Protein AF-R5KG76-F1 (afdb_monomer_lite)

pLDDT: mean 83.26, std 18.65, range [44.72, 98.25]

Secondary structure (DSSP, 8-state):
-------SS---S----HHHHHHHHHHHHHHHHHHHTT-HHHHHHHHHHHHHH-TT-HHHHHHHHHHHHHH-

Structure (mmCIF, N/CA/C/O backbone):
data_AF-R5KG76-F1
#
_entry.id   AF-R5KG76-F1
#
loop_
_atom_site.group_PDB
_atom_site.id
_atom_site.type_symbol
_atom_site.label_atom_id
_atom_site.label_alt_id
_atom_site.label_comp_id
_atom_site.label_asym_id
_atom_site.label_entity_id
_atom_site.label_seq_id
_atom_site.pdbx_PDB_ins_code
_atom_site.Cartn_x
_atom_site.Cartn_y
_atom_site.Cartn_z
_atom_site.occupancy
_atom_site.B_iso_or_equiv
_atom_site.auth_seq_id
_atom_site.auth_comp_id
_atom_site.auth_asym_id
_atom_site.auth_atom_id
_atom_site.pdbx_PDB_model_num
ATOM 1 N N . MET A 1 1 ? 49.917 -0.040 -21.343 1.00 49.16 1 MET A N 1
ATOM 2 C CA . MET A 1 1 ? 48.467 0.137 -21.5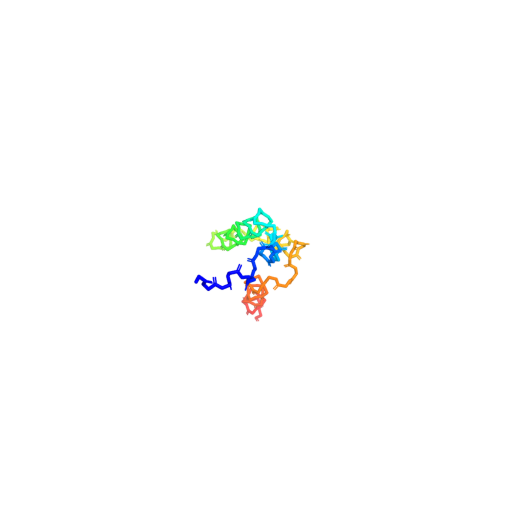36 1.00 49.16 1 MET A CA 1
ATOM 3 C C . MET A 1 1 ? 47.820 -1.097 -20.972 1.00 49.16 1 MET A C 1
ATOM 5 O O . MET A 1 1 ? 47.995 -2.170 -21.535 1.00 49.16 1 MET A O 1
ATOM 9 N N . ASP A 1 2 ? 47.213 -0.938 -19.805 1.00 45.03 2 ASP A N 1
ATOM 10 C CA . ASP A 1 2 ? 46.623 -2.033 -19.055 1.00 45.03 2 ASP A CA 1
ATOM 11 C C . ASP A 1 2 ? 45.359 -2.538 -19.743 1.00 45.03 2 ASP A C 1
ATOM 13 O O . ASP A 1 2 ? 44.558 -1.780 -20.292 1.00 45.03 2 ASP A O 1
ATOM 17 N N . TYR A 1 3 ? 45.253 -3.858 -19.747 1.00 46.00 3 TYR A N 1
ATOM 18 C CA . TYR A 1 3 ? 44.219 -4.648 -20.382 1.00 46.00 3 TYR A CA 1
ATOM 19 C C . TYR A 1 3 ? 42.860 -4.358 -19.721 1.00 46.00 3 TYR A C 1
ATOM 21 O O . TYR A 1 3 ? 42.516 -4.946 -18.700 1.00 46.00 3 TYR A O 1
ATOM 29 N N . PHE A 1 4 ? 42.088 -3.429 -20.289 1.00 52.75 4 PHE A N 1
ATOM 30 C CA . PHE A 1 4 ? 40.677 -3.226 -19.952 1.00 52.75 4 PHE A CA 1
ATOM 31 C C . PHE A 1 4 ? 39.829 -4.315 -20.625 1.00 52.75 4 PHE A C 1
ATOM 33 O O . PHE A 1 4 ? 39.303 -4.153 -21.722 1.00 52.75 4 PHE A O 1
ATOM 40 N N . ALA A 1 5 ? 39.695 -5.438 -19.936 1.00 62.53 5 ALA A N 1
ATOM 41 C CA . ALA A 1 5 ? 38.523 -6.303 -19.984 1.00 62.53 5 ALA A CA 1
ATOM 42 C C . ALA A 1 5 ? 38.232 -6.601 -18.506 1.00 62.53 5 ALA A C 1
ATOM 44 O O . ALA A 1 5 ? 39.157 -6.910 -17.765 1.00 62.53 5 ALA A O 1
ATOM 45 N N . VAL A 1 6 ? 37.038 -6.400 -17.959 1.00 50.03 6 VAL A N 1
ATOM 46 C CA . VAL A 1 6 ? 35.812 -7.131 -18.281 1.00 50.03 6 VAL A CA 1
ATOM 47 C C . VAL A 1 6 ? 34.630 -6.450 -17.573 1.00 50.03 6 VAL A C 1
ATOM 49 O O . VAL A 1 6 ? 34.717 -6.248 -16.366 1.00 50.03 6 VAL A O 1
ATOM 52 N N . SER A 1 7 ? 33.557 -6.119 -18.310 1.00 47.53 7 SER A N 1
ATOM 53 C CA . SER A 1 7 ? 32.128 -6.058 -17.889 1.00 47.53 7 SER A CA 1
ATOM 54 C C . SER A 1 7 ? 31.317 -4.932 -18.559 1.00 47.53 7 SER A C 1
ATOM 56 O O . SER A 1 7 ? 30.813 -4.013 -17.929 1.00 47.53 7 SER A O 1
ATOM 58 N N . LEU A 1 8 ? 31.101 -5.039 -19.865 1.00 56.16 8 LEU A N 1
ATOM 59 C CA . LEU A 1 8 ? 29.811 -4.663 -20.454 1.00 56.16 8 LEU A CA 1
ATOM 60 C C . LEU A 1 8 ? 29.429 -5.908 -21.262 1.00 56.16 8 LEU A C 1
ATOM 62 O O . LEU A 1 8 ? 30.175 -6.204 -22.196 1.00 56.16 8 LEU A O 1
ATOM 66 N N . PRO A 1 9 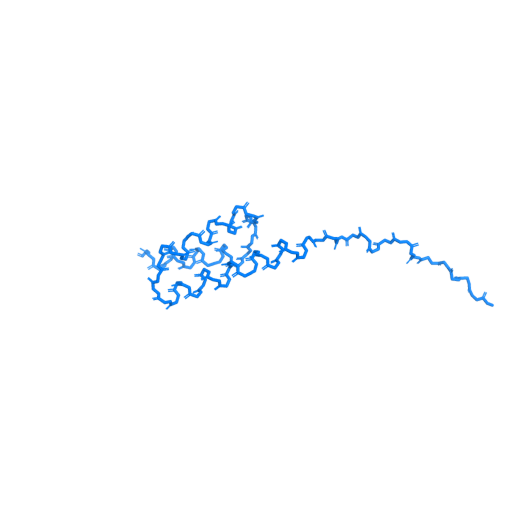? 28.403 -6.703 -20.892 1.00 46.97 9 PRO A N 1
ATOM 67 C CA . PRO A 1 9 ? 27.078 -6.237 -20.476 1.00 46.97 9 PRO A CA 1
ATOM 68 C C . PRO A 1 9 ? 26.390 -7.181 -19.455 1.00 46.97 9 PRO A C 1
ATOM 70 O O . PRO A 1 9 ? 25.694 -8.101 -19.859 1.00 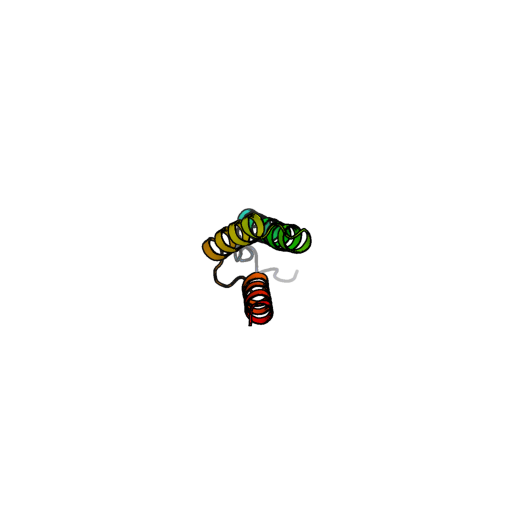46.97 9 PRO A O 1
ATOM 73 N N . ASP A 1 10 ? 26.542 -6.969 -18.146 1.00 46.19 10 ASP A N 1
ATOM 74 C CA . ASP A 1 10 ? 25.797 -7.768 -17.140 1.00 46.19 10 ASP A CA 1
ATOM 75 C C . ASP A 1 10 ? 24.999 -6.912 -16.145 1.00 46.19 10 ASP A C 1
ATOM 77 O O . ASP A 1 10 ? 24.493 -7.404 -15.142 1.00 46.19 10 ASP A O 1
ATOM 81 N N . LEU A 1 11 ? 24.798 -5.625 -16.452 1.00 44.72 11 LEU A N 1
ATOM 82 C CA . LEU A 1 11 ? 23.759 -4.820 -15.800 1.00 44.72 11 LEU A CA 1
ATOM 83 C C . LEU A 1 11 ? 22.479 -4.787 -16.650 1.00 44.72 11 LEU A C 1
ATOM 85 O O . LEU A 1 11 ? 21.833 -3.757 -16.789 1.00 44.72 11 LEU A O 1
ATOM 89 N N . LEU A 1 12 ? 22.137 -5.932 -17.240 1.00 49.53 12 LEU A N 1
ATOM 90 C CA . LEU A 1 12 ? 20.770 -6.255 -17.646 1.00 49.53 12 LEU A CA 1
ATOM 91 C C . LEU A 1 12 ? 20.204 -7.295 -16.666 1.00 49.53 12 LEU A C 1
ATOM 93 O O . LEU A 1 12 ? 19.581 -8.278 -17.050 1.00 49.53 12 LEU A O 1
ATOM 97 N N . ILE A 1 13 ? 20.506 -7.126 -15.379 1.00 52.47 13 ILE A N 1
ATOM 98 C CA . ILE A 1 13 ? 19.996 -7.971 -14.305 1.00 52.47 13 ILE A CA 1
ATOM 99 C C . ILE A 1 13 ? 19.252 -7.022 -13.375 1.00 52.47 13 ILE A C 1
ATOM 101 O O . ILE A 1 13 ? 19.866 -6.227 -12.671 1.00 52.47 13 ILE A O 1
ATOM 105 N N . TRP A 1 14 ? 17.926 -7.107 -13.459 1.00 51.94 14 TRP A N 1
ATOM 106 C CA . TRP A 1 14 ? 16.912 -6.208 -12.905 1.00 51.94 14 TRP A CA 1
ATOM 107 C C . TRP A 1 14 ? 16.575 -4.988 -13.765 1.00 51.94 14 TRP A 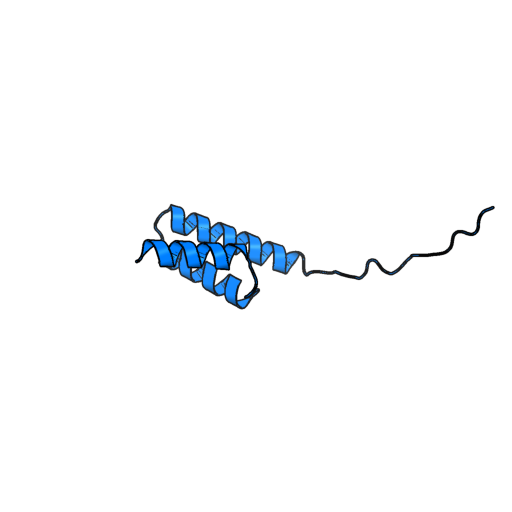C 1
ATOM 109 O O . TRP A 1 14 ? 16.559 -3.855 -13.291 1.00 51.94 14 TRP A O 1
ATOM 119 N N . GLU A 1 15 ? 16.064 -5.250 -14.971 1.00 52.19 15 GLU A N 1
ATOM 120 C CA . GLU A 1 15 ? 14.795 -4.600 -15.339 1.00 52.19 15 GLU A CA 1
ATOM 121 C C . GLU A 1 15 ? 13.696 -5.135 -14.404 1.00 52.19 15 GLU A C 1
ATOM 123 O O . GLU A 1 15 ? 12.796 -5.871 -14.796 1.00 52.19 15 GLU A O 1
ATOM 128 N N . ASP A 1 16 ? 13.828 -4.848 -13.111 1.00 60.81 16 ASP A N 1
ATOM 129 C CA . ASP A 1 16 ? 12.679 -4.853 -12.229 1.00 60.81 16 ASP A CA 1
ATOM 130 C C . ASP A 1 16 ? 11.743 -3.820 -12.846 1.00 60.81 16 ASP A C 1
ATOM 132 O O . ASP A 1 16 ? 12.196 -2.709 -13.145 1.00 60.81 16 ASP A O 1
ATOM 136 N N . ASP A 1 17 ? 10.506 -4.203 -13.158 1.00 78.44 17 ASP A N 1
ATOM 137 C CA . ASP A 1 17 ? 9.575 -3.315 -13.841 1.00 78.44 17 ASP A CA 1
ATOM 138 C C . ASP A 1 17 ? 9.341 -2.101 -12.929 1.00 78.44 17 ASP A C 1
ATOM 140 O O . ASP A 1 17 ? 8.544 -2.122 -11.988 1.00 78.44 17 ASP A O 1
ATOM 144 N N . LEU A 1 18 ? 10.118 -1.039 -13.167 1.00 83.31 18 LEU A N 1
ATOM 145 C CA . LEU A 1 18 ? 10.101 0.180 -12.367 1.00 83.31 18 LEU A CA 1
ATOM 146 C C . LEU A 1 18 ? 8.700 0.782 -12.381 1.00 83.31 18 LEU A C 1
ATOM 148 O O . LEU A 1 18 ? 8.294 1.403 -11.400 1.00 83.31 18 LEU A O 1
ATOM 152 N N . GLN A 1 19 ? 7.949 0.568 -13.463 1.00 88.00 19 GLN A N 1
ATOM 153 C CA . GLN A 1 19 ? 6.566 0.989 -13.563 1.00 88.00 19 GLN A CA 1
ATOM 154 C C . GLN A 1 19 ? 5.687 0.179 -12.609 1.00 88.00 19 GLN A C 1
ATOM 156 O O . GLN A 1 19 ? 4.959 0.781 -11.821 1.00 88.00 19 GLN A O 1
ATOM 161 N N . LEU A 1 20 ? 5.808 -1.150 -12.608 1.00 90.31 20 LEU A N 1
ATOM 162 C CA . LEU A 1 20 ? 5.086 -2.025 -11.681 1.00 90.31 20 LEU A CA 1
ATOM 163 C C . LEU A 1 20 ? 5.422 -1.711 -10.218 1.00 90.31 20 LEU A C 1
ATOM 165 O O . LEU A 1 20 ? 4.526 -1.603 -9.382 1.00 90.31 20 LEU A O 1
ATOM 169 N N . ARG A 1 21 ? 6.700 -1.493 -9.892 1.00 89.38 21 ARG A N 1
ATOM 170 C CA . ARG A 1 21 ? 7.122 -1.118 -8.533 1.00 89.38 21 ARG A CA 1
ATOM 171 C C . ARG A 1 21 ? 6.578 0.235 -8.107 1.00 89.38 21 ARG A C 1
ATOM 173 O O . ARG A 1 21 ? 6.126 0.378 -6.971 1.00 89.38 21 ARG A O 1
ATOM 180 N N . ASN A 1 22 ? 6.595 1.215 -9.006 1.00 91.50 22 ASN A N 1
ATOM 181 C CA . ASN A 1 22 ? 5.998 2.520 -8.747 1.00 91.50 22 ASN A CA 1
ATOM 182 C C . ASN A 1 22 ? 4.479 2.410 -8.572 1.00 91.50 22 ASN A C 1
ATOM 184 O O . ASN A 1 22 ? 3.927 3.068 -7.691 1.00 91.50 22 ASN A O 1
ATOM 188 N N . GLU A 1 23 ? 3.806 1.562 -9.350 1.00 94.56 23 GLU A N 1
ATOM 189 C CA . GLU A 1 23 ? 2.373 1.304 -9.217 1.00 94.56 23 GLU A CA 1
ATOM 190 C C . GLU A 1 23 ? 2.045 0.672 -7.859 1.00 94.56 23 GLU A C 1
ATOM 192 O O . GLU A 1 23 ? 1.197 1.194 -7.130 1.00 94.56 23 GLU A O 1
ATOM 197 N N . ILE A 1 24 ? 2.760 -0.393 -7.483 1.00 94.81 24 ILE A N 1
ATOM 198 C CA . ILE A 1 24 ? 2.651 -1.055 -6.177 1.00 94.81 24 ILE A CA 1
ATOM 199 C C . ILE A 1 24 ? 2.854 -0.043 -5.046 1.00 94.81 24 ILE A C 1
ATOM 201 O O . ILE A 1 24 ? 2.022 0.054 -4.140 1.00 94.81 24 ILE A O 1
ATOM 205 N N . HIS A 1 25 ? 3.917 0.761 -5.121 1.00 94.25 25 HIS A N 1
ATOM 206 C CA . HIS A 1 25 ? 4.227 1.759 -4.103 1.00 94.25 25 HIS A CA 1
ATOM 207 C C . HIS A 1 25 ? 3.136 2.832 -3.992 1.00 94.25 25 HIS A C 1
ATOM 209 O O . HIS A 1 25 ? 2.678 3.133 -2.889 1.00 94.25 25 HIS A O 1
ATOM 215 N N . CYS A 1 26 ? 2.673 3.385 -5.116 1.00 96.69 26 CYS A N 1
ATOM 216 C CA . CYS A 1 26 ? 1.611 4.391 -5.120 1.00 96.69 26 CYS A CA 1
ATOM 217 C C . CYS A 1 26 ? 0.316 3.838 -4.519 1.00 96.69 26 CYS A C 1
ATOM 219 O O . CYS A 1 26 ? -0.280 4.478 -3.652 1.00 96.69 26 CYS A O 1
ATOM 221 N N . LYS A 1 27 ? -0.102 2.635 -4.926 1.00 97.12 27 LYS A N 1
ATOM 222 C CA . LYS A 1 27 ? -1.304 1.989 -4.384 1.00 97.12 27 LYS A CA 1
ATOM 223 C C . LYS A 1 27 ? -1.170 1.700 -2.890 1.00 97.12 27 LYS A C 1
ATOM 225 O O . LYS A 1 27 ? -2.116 1.943 -2.142 1.00 97.12 27 LYS A O 1
ATOM 230 N N . TYR A 1 28 ? 0.007 1.277 -2.430 1.00 97.19 28 TYR A N 1
ATOM 231 C CA . TYR A 1 28 ? 0.285 1.114 -1.004 1.00 97.19 28 TYR A CA 1
ATOM 232 C C . TYR A 1 28 ? 0.144 2.440 -0.235 1.00 97.19 28 TYR A C 1
ATOM 234 O O . TYR A 1 28 ? -0.532 2.489 0.794 1.00 97.19 28 TYR A O 1
ATOM 242 N N . MET A 1 29 ? 0.686 3.543 -0.760 1.00 97.69 29 MET A N 1
ATOM 243 C CA . MET A 1 29 ? 0.522 4.873 -0.156 1.00 97.69 29 MET A CA 1
ATOM 244 C C . MET A 1 29 ? -0.947 5.318 -0.115 1.00 97.69 29 MET A C 1
ATOM 246 O O . MET A 1 29 ? -1.390 5.898 0.879 1.00 97.69 29 MET A O 1
ATOM 250 N N . MET A 1 30 ? -1.730 5.011 -1.155 1.00 97.81 30 MET A N 1
ATOM 251 C CA . MET A 1 30 ? -3.172 5.276 -1.173 1.00 97.81 30 MET A CA 1
ATOM 252 C C . MET A 1 30 ? -3.914 4.461 -0.111 1.00 97.81 30 MET A C 1
ATOM 254 O O . MET A 1 30 ? -4.757 5.017 0.593 1.00 97.81 30 MET A O 1
ATOM 258 N N . ALA A 1 31 ? -3.583 3.177 0.049 1.00 97.31 31 ALA A N 1
ATOM 259 C CA . ALA A 1 31 ? -4.169 2.329 1.083 1.00 97.31 31 ALA A CA 1
ATOM 260 C C . ALA A 1 31 ? -3.960 2.913 2.489 1.00 97.31 31 ALA A C 1
ATOM 262 O O . ALA A 1 31 ? -4.922 3.038 3.253 1.00 97.31 31 ALA A O 1
ATOM 263 N N . LEU A 1 32 ? -2.727 3.326 2.804 1.00 96.81 32 LEU A N 1
ATOM 264 C CA . LEU A 1 32 ? -2.389 3.976 4.073 1.00 96.81 32 LEU A CA 1
ATOM 265 C C . LEU A 1 32 ? -3.155 5.293 4.257 1.00 96.81 32 LEU A C 1
ATOM 267 O O . LEU A 1 32 ? -3.741 5.529 5.315 1.00 96.81 32 LEU A O 1
ATOM 271 N N . GLY A 1 33 ? -3.183 6.136 3.220 1.00 97.50 33 GLY A N 1
ATOM 272 C CA . GLY A 1 33 ? -3.869 7.427 3.249 1.00 97.50 33 GLY A CA 1
ATOM 273 C C . GLY A 1 33 ? -5.369 7.289 3.515 1.00 97.50 33 GLY A C 1
ATOM 274 O O . GLY A 1 33 ? -5.897 7.938 4.416 1.00 97.50 33 GLY A O 1
ATOM 275 N N . TYR A 1 34 ? -6.053 6.397 2.791 1.00 98.25 34 TYR A N 1
ATOM 276 C CA . TYR A 1 34 ? -7.482 6.153 3.003 1.00 98.25 34 TYR A CA 1
ATOM 277 C C . TYR A 1 34 ? -7.777 5.574 4.383 1.00 98.25 34 TYR A C 1
ATOM 279 O O . TYR A 1 34 ? -8.734 6.010 5.025 1.00 98.25 34 TYR A O 1
ATOM 287 N N . ARG A 1 35 ? -6.916 4.687 4.901 1.00 95.38 35 ARG A N 1
ATOM 288 C CA . ARG A 1 35 ? -7.065 4.196 6.276 1.00 95.38 35 ARG A CA 1
ATOM 289 C C . ARG A 1 35 ? -6.958 5.323 7.296 1.00 95.38 35 ARG A C 1
ATOM 291 O O . ARG A 1 35 ? -7.778 5.375 8.209 1.00 95.38 35 ARG A O 1
ATOM 298 N N . GLY A 1 36 ? -5.991 6.228 7.131 1.00 94.56 36 GLY A N 1
ATOM 299 C CA . GLY A 1 36 ? -5.818 7.398 7.998 1.00 94.56 36 GLY A CA 1
ATOM 300 C C . GLY A 1 36 ? -7.007 8.364 7.964 1.00 94.56 36 GLY A C 1
ATOM 301 O O . GLY A 1 36 ? -7.301 9.011 8.965 1.00 94.56 36 GLY A O 1
ATOM 302 N N . LEU A 1 37 ? -7.730 8.414 6.843 1.00 97.19 37 LEU A N 1
ATOM 303 C CA . LEU A 1 37 ? -8.971 9.182 6.687 1.00 97.19 37 LEU A CA 1
ATOM 304 C C . LEU A 1 37 ? -10.223 8.442 7.196 1.00 97.19 37 LEU A C 1
ATOM 306 O O . LEU A 1 37 ? -11.309 9.016 7.193 1.00 97.19 37 LEU A O 1
ATOM 310 N N . GLY A 1 38 ? -10.095 7.181 7.621 1.00 95.50 38 GLY A N 1
ATOM 311 C CA . GLY A 1 38 ? -11.214 6.339 8.052 1.00 95.50 38 GLY A CA 1
ATOM 312 C C . GLY A 1 38 ? -12.008 5.686 6.912 1.00 95.50 38 GLY A C 1
ATOM 313 O O . GLY A 1 38 ? -12.970 4.971 7.186 1.00 95.50 38 GLY A O 1
ATOM 314 N N . ASP A 1 39 ? -11.600 5.874 5.654 1.00 97.25 39 ASP A N 1
ATOM 315 C CA . ASP A 1 39 ? -12.212 5.245 4.477 1.00 97.25 39 ASP A CA 1
ATOM 316 C C . ASP A 1 39 ? -11.660 3.820 4.308 1.00 97.25 39 ASP A C 1
ATOM 318 O O . ASP A 1 39 ? -10.670 3.571 3.611 1.00 97.25 39 ASP A O 1
ATOM 322 N N . ARG A 1 40 ? -12.271 2.880 5.036 1.00 94.88 40 ARG A N 1
ATOM 323 C CA . ARG A 1 40 ? -11.817 1.483 5.094 1.00 94.88 40 ARG A CA 1
ATOM 324 C C . ARG A 1 40 ? -12.017 0.761 3.767 1.00 94.88 40 ARG A C 1
ATOM 326 O O . ARG A 1 40 ? -11.090 0.107 3.312 1.00 94.88 40 ARG A O 1
ATOM 333 N N . ASP A 1 41 ? -13.152 0.972 3.107 1.00 96.81 41 ASP A N 1
ATOM 334 C CA . ASP A 1 41 ? -13.484 0.291 1.852 1.00 96.81 41 ASP A CA 1
ATOM 335 C C . ASP A 1 41 ? -12.451 0.584 0.757 1.00 96.81 41 ASP A C 1
ATOM 337 O O . ASP A 1 41 ? -11.989 -0.323 0.058 1.00 96.81 41 ASP A O 1
ATOM 341 N N . LYS A 1 42 ? -12.035 1.853 0.612 1.00 97.06 42 LYS A N 1
ATOM 342 C CA . LYS A 1 42 ? -10.981 2.195 -0.352 1.00 97.06 42 LYS A CA 1
ATOM 343 C C . LYS A 1 42 ? -9.624 1.657 0.067 1.00 97.06 42 LYS A C 1
ATOM 345 O O . LYS A 1 42 ? -8.877 1.211 -0.801 1.00 97.06 42 LYS A O 1
ATOM 350 N N . SER A 1 43 ? -9.299 1.706 1.358 1.00 97.12 43 SER A N 1
ATOM 351 C CA . SER A 1 43 ? -8.046 1.147 1.868 1.00 97.12 43 SER A CA 1
ATOM 352 C C . SER A 1 43 ? -7.929 -0.340 1.522 1.00 97.12 43 SER A C 1
ATOM 354 O O . SER A 1 43 ? -6.966 -0.739 0.865 1.00 97.12 43 SER A O 1
ATOM 356 N N . ASP A 1 44 ? -8.963 -1.120 1.842 1.00 96.00 44 ASP A N 1
ATOM 357 C CA . ASP A 1 44 ? -9.020 -2.566 1.619 1.00 96.00 44 ASP A CA 1
ATOM 358 C C . ASP A 1 44 ? -8.956 -2.909 0.126 1.00 96.00 44 ASP A C 1
ATOM 360 O O . ASP A 1 44 ? -8.258 -3.844 -0.274 1.00 96.00 44 ASP A O 1
ATOM 364 N N . ARG A 1 45 ? -9.599 -2.107 -0.735 1.00 97.94 45 ARG A N 1
ATOM 365 C CA . ARG A 1 45 ? -9.464 -2.253 -2.191 1.00 97.94 45 ARG A CA 1
ATOM 366 C C . ARG A 1 45 ? -8.003 -2.157 -2.640 1.00 97.94 45 ARG A C 1
ATOM 368 O O . ARG A 1 45 ? -7.531 -3.046 -3.344 1.00 97.94 45 ARG A O 1
ATOM 375 N N . TYR A 1 46 ? -7.287 -1.106 -2.238 1.00 97.62 46 TYR A N 1
ATOM 376 C CA . TYR A 1 46 ? -5.897 -0.907 -2.664 1.00 97.62 46 TYR A CA 1
ATOM 377 C C . TYR A 1 46 ? -4.939 -1.938 -2.065 1.00 97.62 46 TYR A C 1
ATOM 379 O O . TYR A 1 46 ? -3.994 -2.343 -2.739 1.00 97.62 46 TYR A O 1
ATOM 387 N N . ILE A 1 47 ? -5.196 -2.405 -0.840 1.00 96.00 47 ILE A N 1
ATOM 388 C CA . ILE A 1 47 ? -4.438 -3.507 -0.232 1.00 96.00 47 ILE A CA 1
ATOM 389 C C . ILE A 1 47 ? -4.560 -4.769 -1.082 1.00 96.00 47 ILE A C 1
ATOM 391 O O . ILE A 1 47 ? -3.545 -5.373 -1.419 1.00 96.00 47 ILE A O 1
ATOM 395 N N . ASN A 1 48 ? -5.785 -5.137 -1.467 1.00 95.62 48 ASN A N 1
ATOM 396 C CA . ASN A 1 48 ? -6.036 -6.320 -2.287 1.00 95.62 48 ASN A CA 1
ATOM 397 C C . ASN A 1 48 ? -5.398 -6.206 -3.677 1.00 95.62 48 ASN A C 1
ATOM 399 O O . ASN A 1 48 ? -4.811 -7.171 -4.163 1.00 95.62 48 ASN A O 1
ATOM 403 N N . GLU A 1 49 ? -5.461 -5.026 -4.302 1.00 96.25 49 GLU A N 1
ATOM 404 C CA . GLU A 1 49 ? -4.790 -4.786 -5.583 1.00 96.25 49 GLU A CA 1
ATOM 405 C C . GLU A 1 49 ? -3.279 -5.000 -5.474 1.00 96.25 49 GLU A C 1
ATOM 407 O O . GLU A 1 49 ? -2.703 -5.717 -6.288 1.00 96.25 49 GLU A O 1
ATOM 412 N N . VAL A 1 50 ? -2.623 -4.434 -4.461 1.00 95.56 50 VAL A N 1
ATOM 413 C CA . VAL A 1 50 ? -1.176 -4.621 -4.305 1.00 95.56 50 VAL A CA 1
ATOM 414 C C . VAL A 1 50 ? -0.834 -6.055 -3.915 1.00 95.56 50 VAL A C 1
ATOM 416 O O . VAL A 1 50 ? 0.106 -6.598 -4.476 1.00 95.56 50 VAL A O 1
ATOM 419 N N . ALA A 1 51 ? -1.600 -6.706 -3.036 1.00 93.38 51 ALA A N 1
ATOM 420 C CA . ALA A 1 51 ? -1.375 -8.110 -2.682 1.00 93.38 51 ALA A CA 1
ATOM 421 C C . ALA A 1 51 ? -1.506 -9.051 -3.895 1.00 93.38 51 ALA A C 1
ATOM 423 O O . ALA A 1 51 ? -0.849 -10.090 -3.941 1.00 93.38 51 ALA A O 1
ATOM 424 N N . SER A 1 52 ? -2.326 -8.681 -4.888 1.00 93.81 52 SER A N 1
ATOM 425 C CA . SER A 1 52 ? -2.436 -9.412 -6.156 1.00 93.81 52 SER A CA 1
ATOM 426 C C . SER A 1 52 ? -1.247 -9.193 -7.101 1.00 93.81 52 SER A C 1
ATOM 428 O O . SER A 1 52 ? -0.939 -10.080 -7.894 1.00 93.81 52 SER A O 1
ATOM 430 N N . LEU A 1 53 ? -0.578 -8.038 -7.011 1.00 91.94 53 LEU A N 1
ATOM 431 C CA . LEU A 1 53 ? 0.598 -7.690 -7.818 1.00 91.94 53 LEU A CA 1
ATOM 432 C C . LEU A 1 53 ? 1.903 -8.186 -7.180 1.00 91.94 53 LEU A C 1
ATOM 434 O O . LEU A 1 53 ? 2.799 -8.643 -7.883 1.00 91.94 53 LEU A O 1
ATOM 438 N N . ASP A 1 54 ? 1.999 -8.111 -5.855 1.00 90.81 54 ASP A N 1
ATOM 439 C CA . ASP A 1 54 ? 3.130 -8.573 -5.059 1.00 90.81 54 ASP A CA 1
ATOM 440 C C . ASP A 1 54 ? 2.655 -9.056 -3.680 1.00 90.81 54 ASP A C 1
ATOM 442 O O . ASP A 1 54 ? 2.511 -8.296 -2.718 1.00 90.81 54 ASP A O 1
ATOM 446 N N . ILE A 1 55 ? 2.444 -10.368 -3.577 1.00 89.62 55 ILE A N 1
ATOM 447 C CA . ILE A 1 55 ? 2.040 -11.033 -2.332 1.00 89.62 55 ILE A CA 1
ATOM 448 C C . ILE A 1 55 ? 3.096 -10.907 -1.222 1.00 89.62 55 ILE A C 1
ATOM 450 O O . ILE A 1 55 ? 2.762 -10.957 -0.035 1.00 89.62 55 ILE A O 1
ATOM 454 N N . ASN A 1 56 ? 4.365 -10.707 -1.593 1.00 88.88 56 ASN A N 1
ATOM 455 C CA . ASN A 1 56 ? 5.495 -10.622 -0.671 1.00 88.88 56 ASN A CA 1
ATOM 456 C C . ASN A 1 56 ? 5.806 -9.177 -0.249 1.00 88.88 56 ASN A C 1
ATOM 458 O O . ASN A 1 56 ? 6.805 -8.944 0.440 1.00 88.88 56 ASN A O 1
ATOM 462 N N . HIS A 1 57 ? 4.955 -8.209 -0.608 1.00 91.06 57 HIS A N 1
ATOM 463 C CA . HIS A 1 57 ? 5.154 -6.808 -0.262 1.00 91.06 57 HIS A CA 1
ATOM 464 C C . HIS A 1 57 ? 5.122 -6.594 1.263 1.00 91.06 57 HIS A C 1
ATOM 466 O O . HIS A 1 57 ? 4.061 -6.497 1.893 1.00 91.06 57 HIS A O 1
ATOM 472 N N . GLN A 1 58 ? 6.306 -6.475 1.873 1.00 91.94 58 GLN A N 1
ATOM 473 C CA . GLN A 1 58 ? 6.477 -6.452 3.332 1.00 91.94 58 GLN A CA 1
ATOM 474 C C . GLN A 1 58 ? 5.681 -5.341 4.025 1.00 91.94 58 GLN A C 1
ATOM 476 O O . GLN A 1 58 ? 5.123 -5.562 5.098 1.00 91.94 58 GLN A O 1
ATOM 481 N N . GLY A 1 59 ? 5.581 -4.163 3.399 1.00 93.00 59 GLY A N 1
ATOM 482 C CA . GLY A 1 59 ? 4.816 -3.045 3.954 1.00 93.00 59 GLY A CA 1
ATOM 483 C C . GLY A 1 59 ? 3.328 -3.366 4.104 1.00 93.00 59 GLY A C 1
ATOM 484 O O . GLY A 1 59 ? 2.713 -2.980 5.092 1.00 93.00 59 GLY A O 1
ATOM 485 N N . ILE A 1 60 ? 2.762 -4.142 3.174 1.00 94.19 60 ILE A N 1
ATOM 486 C CA . ILE A 1 60 ? 1.352 -4.539 3.252 1.00 94.19 60 ILE A CA 1
ATOM 487 C C . ILE A 1 60 ? 1.149 -5.635 4.274 1.00 94.19 60 ILE A C 1
ATOM 489 O O . ILE A 1 60 ? 0.210 -5.541 5.052 1.00 94.19 60 ILE A O 1
ATOM 493 N N . GLN A 1 61 ? 2.037 -6.625 4.325 1.00 94.44 61 GLN A N 1
ATOM 494 C CA . GLN A 1 61 ? 1.955 -7.685 5.329 1.00 94.44 61 GLN A CA 1
ATOM 495 C C . GLN A 1 61 ? 1.998 -7.104 6.750 1.00 94.44 61 GLN A C 1
ATOM 497 O O . GLN A 1 61 ? 1.163 -7.435 7.592 1.00 94.44 61 GLN A O 1
ATOM 502 N N . ALA A 1 62 ? 2.913 -6.161 6.996 1.00 95.12 62 ALA A N 1
ATOM 503 C CA . ALA A 1 62 ? 2.982 -5.443 8.264 1.00 95.12 62 ALA A CA 1
ATOM 504 C C . ALA A 1 62 ? 1.711 -4.622 8.532 1.00 95.12 62 ALA A C 1
ATOM 506 O O . ALA A 1 62 ? 1.194 -4.622 9.649 1.00 95.12 62 ALA A O 1
ATOM 507 N N . PHE A 1 63 ? 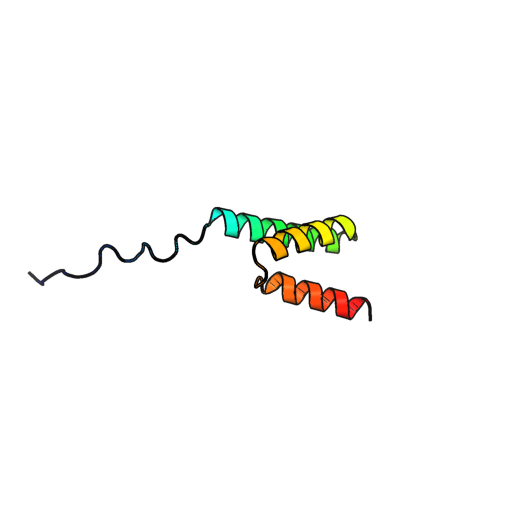1.190 -3.939 7.511 1.00 94.94 63 PHE A N 1
ATOM 508 C CA . PHE A 1 63 ? -0.003 -3.112 7.645 1.00 94.94 63 PHE A CA 1
ATOM 509 C C . PHE A 1 63 ? -1.270 -3.934 7.925 1.00 94.94 63 PHE A C 1
ATOM 511 O O . PHE A 1 63 ? -2.027 -3.583 8.827 1.00 94.94 63 PHE A O 1
ATOM 518 N N . VAL A 1 64 ? -1.481 -5.044 7.215 1.00 92.94 64 VAL A N 1
ATOM 519 C CA . VAL A 1 64 ? -2.593 -5.981 7.448 1.00 92.94 64 VAL A CA 1
ATOM 520 C C . VAL A 1 64 ? -2.506 -6.571 8.849 1.00 92.94 64 VAL A C 1
ATOM 522 O O . VAL A 1 64 ? -3.472 -6.475 9.597 1.00 92.94 64 VAL A O 1
ATOM 525 N N . SER A 1 65 ? -1.328 -7.045 9.264 1.00 94.62 65 SER A N 1
ATOM 526 C CA . SER A 1 65 ? -1.130 -7.544 10.628 1.00 94.62 65 SER A CA 1
ATOM 527 C C . SER A 1 65 ? -1.467 -6.492 11.691 1.00 94.62 65 SER A C 1
ATOM 529 O O . SER A 1 65 ? -2.110 -6.809 12.693 1.00 94.62 65 SER A O 1
ATOM 531 N N . LEU A 1 66 ? -1.087 -5.227 11.471 1.00 92.50 66 LEU A N 1
ATOM 532 C CA . LEU A 1 66 ? -1.454 -4.125 12.362 1.00 92.50 66 LEU A CA 1
ATOM 533 C C . LEU A 1 66 ? -2.973 -3.916 12.429 1.00 92.50 66 LEU A C 1
ATOM 535 O O . LEU A 1 66 ? -3.511 -3.656 13.505 1.00 92.50 66 LEU A O 1
ATOM 539 N N . MET A 1 67 ? -3.665 -4.012 11.294 1.00 90.38 67 MET A N 1
ATOM 540 C CA . MET A 1 67 ? -5.120 -3.873 11.238 1.00 90.38 67 MET A CA 1
ATOM 541 C C . MET A 1 67 ? -5.843 -5.029 11.924 1.00 90.38 67 MET A C 1
ATOM 543 O O . MET A 1 67 ? -6.807 -4.769 12.643 1.00 90.38 67 MET A O 1
ATOM 547 N N . ASP A 1 68 ? -5.354 -6.257 11.765 1.00 90.88 68 ASP A N 1
ATOM 548 C CA . ASP A 1 68 ? -5.895 -7.439 12.438 1.00 90.88 68 ASP A CA 1
ATOM 549 C C . ASP A 1 68 ? -5.742 -7.326 13.960 1.00 90.88 68 ASP A C 1
ATOM 551 O O . ASP A 1 68 ? -6.689 -7.584 14.701 1.00 90.88 68 ASP A O 1
ATOM 555 N N . MET A 1 69 ? -4.586 -6.846 14.436 1.00 91.19 69 MET A N 1
ATOM 556 C CA . MET A 1 69 ? -4.362 -6.586 15.864 1.00 91.19 69 MET A CA 1
ATOM 557 C C . MET A 1 69 ? -5.277 -5.493 16.428 1.00 91.19 69 MET A C 1
ATOM 559 O O . MET A 1 69 ? -5.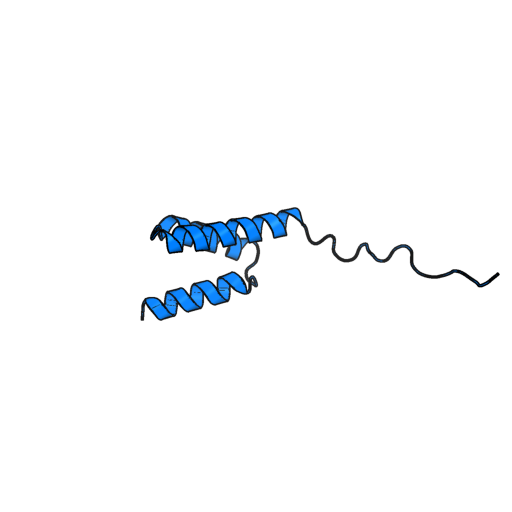614 -5.538 17.604 1.00 91.19 69 MET A O 1
ATOM 563 N N . ALA A 1 70 ? -5.676 -4.507 15.621 1.00 80.94 70 ALA A N 1
ATOM 564 C CA . ALA A 1 70 ? -6.563 -3.428 16.059 1.00 80.94 70 ALA A CA 1
ATOM 565 C C . ALA A 1 70 ? -8.051 -3.831 16.122 1.00 80.94 70 ALA A C 1
ATOM 567 O O . ALA A 1 70 ? -8.864 -3.063 16.637 1.00 80.94 70 ALA A O 1
ATOM 568 N N . LEU A 1 71 ? -8.418 -4.982 15.549 1.00 68.00 71 LEU A N 1
ATOM 569 C CA . LEU A 1 71 ? -9.779 -5.532 15.564 1.00 68.00 71 LEU A CA 1
ATOM 570 C C . LEU A 1 71 ? -9.978 -6.634 16.622 1.00 68.00 71 LEU A C 1
ATOM 572 O O . LEU A 1 71 ? -11.123 -7.036 16.840 1.00 68.00 71 LEU A O 1
ATOM 576 N N . ALA A 1 72 ? -8.895 -7.109 17.246 1.00 54.41 72 ALA A N 1
ATOM 577 C CA . ALA A 1 72 ? -8.898 -8.055 18.366 1.00 54.41 72 ALA A CA 1
ATOM 578 C C . ALA A 1 72 ? -9.101 -7.344 19.714 1.00 54.41 72 ALA A C 1
ATOM 580 O O . ALA A 1 72 ? -9.763 -7.949 20.588 1.00 54.41 72 ALA A O 1
#

Foldseek 3Di:
DDDDDDDPPDVVPDPVVVVLVVLLVVLQVQLVVCVVVVNNVSNVVSLVVSCVSPVPPVSSVVVVVVVVVVVD

Radius of gyration: 19.06 Å; chains: 1; bounding box: 62×20×40 Å

Sequence (72 aa):
MDYFAVSLPDLLIWEDDLQLRNEIHCKYMMALGYRGLGDRDKSDRYINEVASLDINHQGIQAFVSLMDMALA